Protein AF-A0A650GCI4-F1 (afdb_monomer)

Secondary structure (DSSP, 8-state):
-HHHHHHHHHHHHHHHHHT-----PPPPPPTTTSPPHHHHHHTT--THHHHHHHHSPPEEEEEE---B-SSTTEEEE---BTTBS-EEEE-SSHHHHHHHTTS-EEEEE--B-TT-----SS--TT-----EEEE--EEE--GGG-S----------

Nearest PDB structures (foldseek):
  3owe-assembly4_H  TM=9.860E-01  e=1.308E-18  Staphylococcus aureus
  3mc0-assembly2_D  TM=1.002E+00  e=1.817E-17  Staphylococcus aureus
  1xxg-assembly1_A  TM=9.880E-01  e=1.279E-17  Staphylococcus aureus
  3owe-assembly8_P  TM=9.882E-01  e=3.260E-17  Staphylococcus aureus
  1l0y-assembly1_B  TM=9.193E-01  e=8.283E-09  Streptococcus pyogenes

Foldseek 3Di:
DVVVVVVVVVVVVVVVVVPPPPPPDDDDDDPVRDDDPVVCVVVVHDCVVVVCQVPPAWFKDAFWAFPDADDLQKTKTQGDDPPARIEIAGEPDNVVVVVRHRAGWIFTHTKDWPPAFDFDPDDDPVGPGTGIYYYDRIDHHDPVPVDDDDDDDDDDD

pLDDT: mean 90.7, std 12.03, range [58.91, 98.88]

InterPro domains:
  IPR006173 Staphylococcal/Streptococcal toxin, OB-fold [PF01123] (49-139)
  IPR008992 Enterotoxin [SSF50203] (25-143)
  IPR013307 Superantigen, staphylococcal/streptococcal toxin, bacterial [PR01898] (90-116)
  IPR013307 Superantigen, staphylococcal/streptococcal toxin, bacterial [PR01898] (131-144)

Solvent-accessible surface area (backbone atoms only — not comparable to full-atom values): 9702 Å² total; per-residue (Å²): 111,72,68,62,54,54,53,54,52,51,54,52,50,53,53,55,61,72,66,58,76,75,79,87,67,81,77,82,80,53,80,88,76,50,89,51,71,67,58,44,47,75,70,72,46,65,66,64,66,60,49,50,50,76,71,45,84,63,44,66,43,78,61,42,50,53,77,51,61,88,52,76,24,28,42,25,31,77,38,74,51,92,93,35,61,44,35,38,29,41,39,100,39,45,68,64,26,57,74,51,56,82,35,54,23,27,36,49,38,58,60,45,46,97,84,25,80,44,73,58,97,59,95,54,96,79,68,66,31,70,45,41,23,36,62,60,38,72,44,77,51,59,85,85,74,78,66,94,79,91,80,88,83,87,84,88,130

Mean predicted aligned error: 8.86 Å

Organism: Staphylococcus aureus (NCBI:txid1280)

Sequence (157 aa):
MKKLSTVIIILILEIVFHNMNYVNAQPDPKLDELNKVSDYKNNKGTMGNVMNLYTSPPVEGRGVINSRQFLSHDLIFPIEYKSYNEVKTELENTELANNYKDKKVDIFGVPYFYTCIIPKSEPDINQNFGGCCMYGGLTFNSSENERDKLITVQVTI

Structure (mmCIF, N/CA/C/O backbone):
data_AF-A0A650GCI4-F1
#
_entry.id   AF-A0A650GCI4-F1
#
loop_
_atom_site.group_PDB
_atom_site.id
_atom_site.type_symbol
_atom_site.label_atom_id
_atom_site.label_alt_id
_atom_site.label_comp_id
_atom_site.label_asym_id
_atom_site.label_entity_id
_atom_site.label_seq_id
_atom_site.pdbx_PDB_ins_code
_atom_site.Cartn_x
_atom_site.Cartn_y
_atom_site.Cartn_z
_atom_site.occupancy
_atom_site.B_iso_or_equiv
_atom_site.auth_seq_id
_atom_site.auth_comp_id
_atom_site.auth_asym_id
_atom_site.auth_atom_id
_atom_site.pdbx_PDB_model_num
ATOM 1 N N . MET A 1 1 ? -18.181 59.473 -16.908 1.00 59.44 1 MET A N 1
ATOM 2 C CA . MET A 1 1 ? -17.802 58.469 -17.932 1.00 59.44 1 MET A CA 1
ATOM 3 C C . MET A 1 1 ? -16.525 57.697 -17.587 1.00 59.44 1 MET A C 1
ATOM 5 O O . MET A 1 1 ? -16.602 56.480 -17.545 1.00 59.44 1 MET A O 1
ATOM 9 N N . LYS A 1 2 ? -15.392 58.341 -17.247 1.00 59.88 2 LYS A N 1
ATOM 10 C CA . LYS A 1 2 ? -14.129 57.632 -16.920 1.00 59.88 2 LYS A CA 1
ATOM 11 C C . LYS A 1 2 ? -14.242 56.606 -15.773 1.00 59.88 2 LYS A C 1
ATOM 13 O O . LYS A 1 2 ? -13.825 55.474 -15.946 1.00 59.88 2 LYS A O 1
ATOM 18 N N . LYS A 1 3 ? -14.886 56.963 -14.651 1.00 63.69 3 LYS A N 1
ATOM 19 C CA . LYS A 1 3 ? -15.050 56.068 -13.482 1.00 63.69 3 LYS A CA 1
ATOM 20 C C . LYS A 1 3 ? -15.897 54.816 -13.765 1.00 63.69 3 LYS A C 1
ATOM 22 O O . LYS A 1 3 ? -15.562 53.745 -13.282 1.00 63.69 3 LYS A O 1
ATOM 27 N N . LEU A 1 4 ? -16.958 54.943 -14.569 1.00 72.88 4 LEU A N 1
ATOM 28 C CA . LEU A 1 4 ? -17.822 53.813 -14.941 1.00 72.88 4 LEU A CA 1
ATOM 29 C C . LEU A 1 4 ? -17.083 52.831 -15.862 1.00 72.88 4 LEU A C 1
ATOM 31 O O . LEU A 1 4 ? -17.182 51.623 -15.685 1.00 72.88 4 LEU A O 1
ATOM 35 N N . SER A 1 5 ? -16.274 53.358 -16.787 1.00 74.50 5 SER A N 1
ATOM 36 C CA . SER A 1 5 ? -15.423 52.543 -17.659 1.00 74.50 5 SER A CA 1
ATOM 37 C C . SER A 1 5 ? -14.388 51.739 -16.870 1.00 74.50 5 SER A C 1
ATOM 39 O O . SER A 1 5 ? -14.143 50.587 -17.205 1.00 74.50 5 SER A O 1
ATOM 41 N N . THR A 1 6 ? -13.798 52.311 -15.815 1.00 77.94 6 THR A N 1
ATOM 42 C CA . THR A 1 6 ? -12.815 51.605 -14.977 1.00 77.94 6 THR A CA 1
ATOM 43 C C . THR A 1 6 ? -13.444 50.450 -14.197 1.00 77.94 6 THR A C 1
ATOM 45 O O . THR A 1 6 ? -12.858 49.376 -14.136 1.00 77.94 6 THR A O 1
ATOM 48 N N . VAL A 1 7 ? -14.651 50.636 -13.651 1.00 82.44 7 VAL A N 1
ATOM 49 C CA . VAL A 1 7 ? -15.363 49.586 -12.897 1.00 82.44 7 VAL A CA 1
ATOM 50 C C . VAL A 1 7 ? -15.734 48.407 -13.797 1.00 82.44 7 VAL A C 1
ATOM 52 O O . VAL A 1 7 ? -15.537 47.261 -13.409 1.00 82.44 7 VAL A O 1
ATOM 55 N N . ILE A 1 8 ? -16.205 48.679 -15.018 1.00 84.25 8 ILE A N 1
ATOM 56 C CA . ILE A 1 8 ? -16.541 47.629 -15.991 1.00 84.25 8 ILE A CA 1
ATOM 57 C C . ILE A 1 8 ? -15.295 46.816 -16.372 1.00 84.25 8 ILE A C 1
ATOM 59 O O . ILE A 1 8 ? -15.366 45.594 -16.446 1.00 84.25 8 ILE A O 1
ATOM 63 N N . ILE A 1 9 ? -14.145 47.470 -16.559 1.00 84.31 9 ILE A N 1
ATOM 64 C CA . ILE A 1 9 ? -12.883 46.788 -16.888 1.00 84.31 9 ILE A CA 1
ATOM 65 C C . ILE A 1 9 ? -12.435 45.857 -15.752 1.00 84.31 9 ILE A C 1
ATOM 67 O O . ILE A 1 9 ? -12.043 44.727 -16.026 1.00 84.31 9 ILE A O 1
ATOM 71 N N . ILE A 1 10 ? -12.530 46.297 -14.492 1.00 84.25 10 ILE A N 1
ATOM 72 C CA . ILE A 1 10 ? -12.170 45.471 -13.325 1.00 84.25 10 ILE A CA 1
ATOM 73 C C . ILE A 1 10 ? -13.078 44.240 -13.233 1.00 84.25 10 ILE A C 1
ATOM 75 O O . ILE A 1 10 ? -12.578 43.130 -13.080 1.00 84.25 10 ILE A O 1
ATOM 79 N N . LEU A 1 11 ? -14.390 44.417 -13.418 1.00 81.88 11 LEU A N 1
ATOM 80 C CA . LEU A 1 11 ? -15.351 43.310 -13.392 1.00 81.88 11 LEU A CA 1
ATOM 81 C C . LEU A 1 11 ? -15.083 42.282 -14.501 1.00 81.88 11 LEU A C 1
ATOM 83 O O . LEU A 1 11 ? -15.167 41.081 -14.264 1.00 81.88 11 LEU A O 1
ATOM 87 N N . ILE A 1 12 ? -14.726 42.740 -15.705 1.00 82.19 12 ILE A N 1
ATOM 88 C CA . ILE A 1 12 ? -14.357 41.849 -16.814 1.00 82.19 12 ILE A CA 1
ATOM 89 C C . ILE A 1 12 ? -13.079 41.071 -16.475 1.00 82.19 12 ILE A C 1
ATOM 91 O O . ILE A 1 12 ? -13.031 39.866 -16.703 1.00 82.19 12 ILE A O 1
ATOM 95 N N . LEU A 1 13 ? -12.064 41.726 -15.903 1.00 78.94 13 LEU A N 1
ATOM 96 C CA . LEU A 1 13 ? -10.823 41.069 -15.481 1.00 78.94 13 LEU A CA 1
ATOM 97 C C . LEU A 1 13 ? -11.076 40.003 -14.408 1.00 78.94 13 LEU A C 1
ATOM 99 O O . LEU A 1 13 ? -10.588 38.886 -14.550 1.00 78.94 13 LEU A O 1
ATOM 103 N N . GLU A 1 14 ? -11.876 40.300 -13.382 1.00 78.38 14 GLU A N 1
ATOM 104 C CA . GLU A 1 14 ? -12.218 39.328 -12.334 1.00 78.38 14 GLU A CA 1
ATOM 105 C C . GLU A 1 14 ? -12.966 38.110 -12.890 1.00 78.38 14 GLU A C 1
ATOM 107 O O . GLU A 1 14 ? -12.641 36.980 -12.521 1.00 78.38 14 GLU A O 1
ATOM 112 N N . ILE A 1 15 ? -13.904 38.314 -13.823 1.00 77.56 15 ILE A N 1
ATOM 113 C CA . ILE A 1 15 ? -14.618 37.223 -14.504 1.00 77.56 15 ILE A CA 1
ATOM 114 C C . ILE A 1 15 ? -13.649 36.379 -15.342 1.00 77.56 15 ILE A C 1
ATOM 116 O O . ILE A 1 15 ? -13.730 35.152 -15.314 1.00 77.56 15 ILE A O 1
ATOM 120 N N . VAL A 1 16 ? -12.710 36.999 -16.062 1.00 72.81 16 VAL A N 1
ATOM 121 C CA . VAL A 1 16 ? -11.713 36.272 -16.867 1.00 72.81 16 VAL A CA 1
ATOM 122 C C . VAL A 1 16 ? -10.784 35.443 -15.974 1.00 72.81 16 VAL A C 1
ATOM 124 O O . VAL A 1 16 ? -10.535 34.281 -16.284 1.00 72.81 16 VAL A O 1
ATOM 127 N N . PHE A 1 17 ? -10.333 35.984 -14.837 1.00 67.31 17 PHE A N 1
ATOM 128 C CA . PHE A 1 17 ? -9.474 35.247 -13.905 1.00 67.31 17 PHE A CA 1
ATOM 129 C C . PHE A 1 17 ? -10.204 34.116 -13.165 1.00 67.31 17 PHE A C 1
ATOM 131 O O . PHE A 1 17 ? -9.600 33.072 -12.943 1.00 67.31 17 PHE A O 1
ATOM 138 N N . HIS A 1 18 ? -11.494 34.263 -12.839 1.00 64.00 18 HIS A N 1
ATOM 139 C CA . HIS A 1 18 ? -12.279 33.188 -12.209 1.00 64.00 18 HIS A CA 1
ATOM 140 C C . HIS A 1 18 ? -12.631 32.042 -13.171 1.00 64.00 18 HIS A C 1
ATOM 142 O O . HIS A 1 18 ? -12.873 30.927 -12.720 1.00 64.00 18 HIS A O 1
ATOM 148 N N . ASN A 1 19 ? -12.651 32.291 -14.486 1.00 58.91 19 ASN A N 1
ATOM 149 C CA . ASN A 1 19 ? -12.916 31.266 -15.505 1.00 58.91 19 ASN A CA 1
ATOM 150 C C . ASN A 1 19 ? -11.643 30.603 -16.055 1.00 58.91 19 ASN A C 1
ATOM 152 O O . ASN A 1 19 ? -11.722 29.746 -16.939 1.00 58.91 19 ASN A O 1
ATOM 156 N N . MET A 1 20 ? -10.468 30.965 -15.534 1.00 61.19 20 MET A N 1
ATOM 157 C CA . MET A 1 20 ? -9.239 30.219 -15.776 1.00 61.19 20 MET A CA 1
ATOM 158 C C . MET A 1 20 ? -9.330 28.894 -15.015 1.00 61.19 20 MET A C 1
ATOM 160 O O . MET A 1 20 ? -8.853 28.767 -13.889 1.00 61.19 20 MET A O 1
ATOM 164 N N . ASN A 1 21 ?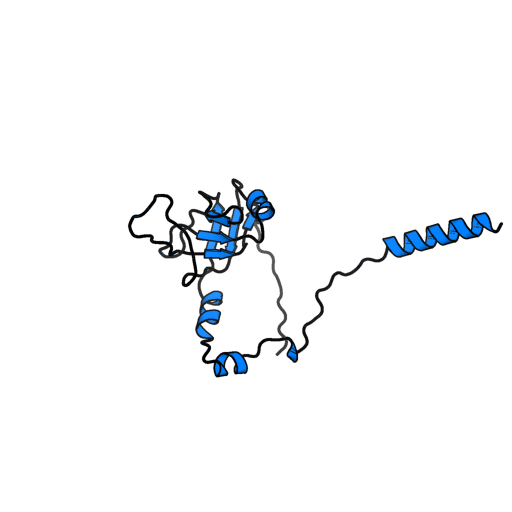 -9.954 27.894 -15.637 1.00 60.22 21 ASN A N 1
ATOM 165 C CA . ASN A 1 21 ? -9.781 26.506 -15.236 1.00 60.22 21 ASN A CA 1
ATOM 166 C C . ASN A 1 21 ? -8.298 26.170 -15.418 1.00 60.22 21 ASN A C 1
ATOM 168 O O . ASN A 1 21 ? -7.862 25.808 -16.511 1.00 60.22 21 ASN A O 1
ATOM 172 N N . TYR A 1 22 ? -7.506 26.338 -14.362 1.00 60.22 22 TYR A N 1
ATOM 173 C CA . TYR A 1 22 ? -6.167 25.782 -14.313 1.00 60.22 22 TYR A CA 1
ATOM 174 C C . TYR A 1 22 ? -6.320 24.266 -14.380 1.00 60.22 22 TYR A C 1
ATOM 176 O O . TYR A 1 22 ? -6.672 23.615 -13.397 1.00 60.22 22 TYR A O 1
ATOM 184 N N . VAL A 1 23 ? -6.082 23.701 -15.563 1.00 60.38 23 VAL A N 1
ATOM 185 C CA . VAL A 1 23 ? -5.835 22.270 -15.690 1.00 60.38 23 VAL A CA 1
ATOM 186 C C . VAL A 1 23 ? -4.509 22.031 -14.986 1.00 60.38 23 VAL A C 1
ATOM 188 O O . VAL A 1 23 ? -3.441 22.321 -15.522 1.00 60.38 23 VAL A O 1
ATOM 191 N N . ASN A 1 24 ? -4.591 21.578 -13.740 1.00 70.88 24 ASN A N 1
ATOM 192 C CA . ASN A 1 24 ? -3.432 21.193 -12.955 1.00 70.88 24 ASN A CA 1
ATOM 193 C C . ASN A 1 24 ? -2.993 19.806 -13.443 1.00 70.88 24 ASN A C 1
ATOM 195 O O . ASN A 1 24 ? -3.334 18.783 -12.855 1.00 70.88 24 ASN A O 1
ATOM 199 N N . ALA A 1 25 ? -2.358 19.776 -14.615 1.00 82.75 25 ALA A N 1
ATOM 200 C CA . ALA A 1 25 ? -1.765 18.571 -15.165 1.00 82.75 25 ALA A CA 1
ATOM 201 C C . ALA A 1 25 ? -0.341 18.435 -14.634 1.00 82.75 25 ALA A C 1
ATOM 203 O O . ALA A 1 25 ? 0.435 19.394 -14.655 1.00 82.75 25 ALA A O 1
ATOM 204 N N . GLN A 1 26 ? 0.015 17.228 -14.203 1.00 87.88 26 GLN A N 1
ATOM 205 C CA . GLN A 1 26 ? 1.417 16.882 -14.052 1.00 87.88 26 GLN A CA 1
ATOM 206 C C . GLN A 1 26 ? 2.034 16.835 -15.462 1.00 87.88 26 GLN A C 1
ATOM 208 O O . GLN A 1 26 ? 1.484 16.135 -16.312 1.00 87.88 26 GLN A O 1
ATOM 213 N N . PRO A 1 27 ? 3.113 17.589 -15.746 1.00 91.56 27 PRO A N 1
ATOM 214 C CA . PRO A 1 27 ? 3.738 17.584 -17.065 1.00 91.56 27 PRO A CA 1
ATOM 215 C C . PRO A 1 27 ? 4.176 16.176 -17.480 1.00 91.56 27 PRO A C 1
ATOM 217 O O . PRO A 1 27 ? 4.717 15.437 -16.653 1.00 91.56 27 PRO A O 1
ATOM 220 N N . ASP A 1 28 ? 3.975 15.831 -18.755 1.00 93.81 28 ASP A N 1
ATOM 221 C CA . ASP A 1 28 ? 4.458 14.563 -19.304 1.00 93.81 28 ASP A CA 1
ATOM 222 C C . ASP A 1 28 ? 5.988 14.482 -19.170 1.00 93.81 28 ASP A C 1
ATOM 224 O O . ASP A 1 28 ? 6.684 15.453 -19.497 1.00 93.81 28 ASP A O 1
ATOM 228 N N . PRO A 1 29 ? 6.529 13.342 -18.704 1.00 96.00 29 PRO A N 1
ATOM 229 C CA . PRO A 1 29 ? 7.956 13.208 -18.472 1.00 96.00 29 PRO A CA 1
ATOM 230 C C . PRO A 1 29 ? 8.722 13.154 -19.793 1.00 96.00 29 PRO A C 1
ATOM 232 O O . PRO A 1 29 ? 8.314 12.498 -20.757 1.00 96.00 29 PRO A O 1
ATOM 235 N N . LYS A 1 30 ? 9.894 13.784 -19.821 1.00 96.56 30 LYS A N 1
ATOM 236 C CA . LYS A 1 30 ? 10.859 13.599 -20.910 1.00 96.56 30 LYS A CA 1
ATOM 237 C C . LYS A 1 30 ? 11.635 12.297 -20.726 1.00 96.56 30 LYS A C 1
ATOM 239 O O . LYS A 1 30 ? 11.752 11.762 -19.627 1.00 96.56 30 LYS A O 1
ATOM 244 N N . LEU A 1 31 ? 12.214 11.778 -21.811 1.00 95.38 31 LEU A N 1
ATOM 245 C CA . LEU A 1 31 ? 12.925 10.493 -21.783 1.00 95.38 31 LEU A CA 1
ATOM 246 C C . LEU A 1 31 ? 14.133 10.483 -20.828 1.00 95.38 31 LEU A C 1
ATOM 248 O O . LEU A 1 31 ? 14.478 9.442 -20.276 1.00 95.38 31 LEU A O 1
ATOM 252 N N . ASP A 1 32 ? 14.794 11.622 -20.650 1.00 96.88 32 ASP A N 1
ATOM 253 C CA . ASP A 1 32 ? 15.922 11.803 -19.734 1.00 96.88 32 ASP A CA 1
ATOM 254 C C . ASP A 1 32 ? 15.506 11.936 -18.261 1.00 96.88 32 ASP A C 1
ATOM 256 O O . ASP A 1 32 ? 16.343 11.750 -17.380 1.00 96.88 32 ASP A O 1
ATOM 260 N N . GLU A 1 33 ? 14.224 12.182 -17.990 1.00 97.25 33 GLU A N 1
ATOM 261 C CA . GLU A 1 33 ? 13.642 12.254 -16.644 1.00 97.25 33 GLU A CA 1
ATOM 262 C C . GLU A 1 33 ? 13.194 10.869 -16.132 1.00 97.25 33 GLU A C 1
ATOM 264 O O . GLU A 1 33 ? 12.924 10.694 -14.943 1.00 97.25 33 GLU A O 1
ATOM 269 N N . LEU A 1 34 ? 13.136 9.863 -17.015 1.00 97.75 34 LEU A N 1
ATOM 270 C CA . LEU A 1 34 ? 12.687 8.506 -16.699 1.00 97.75 34 LEU A CA 1
ATOM 271 C C . LEU A 1 34 ? 13.840 7.583 -16.292 1.00 97.75 34 LEU A C 1
AT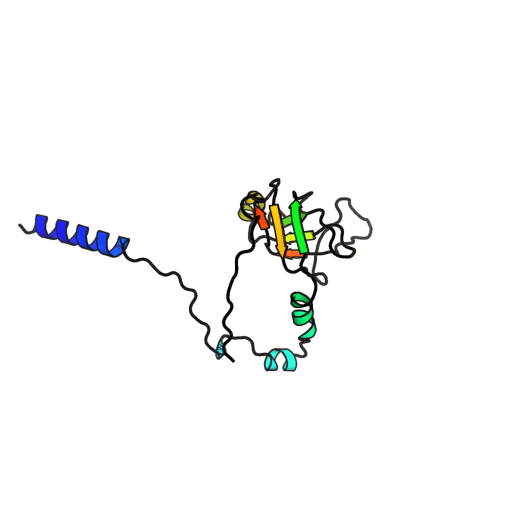OM 273 O O . LEU A 1 34 ? 14.937 7.604 -16.855 1.00 97.75 34 LEU A O 1
ATOM 277 N N . ASN A 1 35 ? 13.568 6.683 -15.343 1.00 97.94 35 ASN A N 1
ATOM 278 C CA . ASN A 1 35 ? 14.526 5.644 -14.978 1.00 97.94 35 ASN A CA 1
ATOM 279 C C . ASN A 1 35 ? 14.744 4.662 -16.139 1.00 97.94 35 ASN A C 1
ATOM 281 O O . ASN A 1 35 ? 13.793 4.165 -16.743 1.00 97.94 35 ASN A O 1
ATOM 285 N N . LYS A 1 36 ? 16.007 4.313 -16.405 1.00 98.25 36 LYS A N 1
ATOM 286 C CA . LYS A 1 36 ? 16.373 3.346 -17.446 1.00 98.25 36 LYS A CA 1
ATOM 287 C C . LYS A 1 36 ? 16.649 1.974 -16.842 1.00 98.25 36 LYS A C 1
ATOM 289 O O . LYS A 1 36 ? 17.429 1.835 -15.899 1.00 98.25 36 LYS A O 1
ATOM 294 N N . VAL A 1 37 ? 16.077 0.932 -17.447 1.00 98.06 37 VAL A N 1
ATOM 295 C CA . VAL A 1 37 ? 16.314 -0.469 -17.047 1.00 98.06 37 VAL A CA 1
ATOM 296 C C . VAL A 1 37 ? 17.803 -0.832 -17.122 1.00 98.06 37 VAL A C 1
ATOM 298 O O . VAL A 1 37 ? 18.309 -1.544 -16.252 1.00 98.06 37 VAL A O 1
ATOM 301 N N . SER A 1 38 ? 18.517 -0.316 -18.131 1.00 98.06 38 SER A N 1
ATOM 302 C CA . SER A 1 38 ? 19.967 -0.494 -18.285 1.00 98.06 38 SER A CA 1
ATOM 303 C C . SER A 1 38 ? 20.738 0.002 -17.069 1.00 98.06 38 SER A C 1
ATOM 305 O O . SER A 1 38 ? 21.618 -0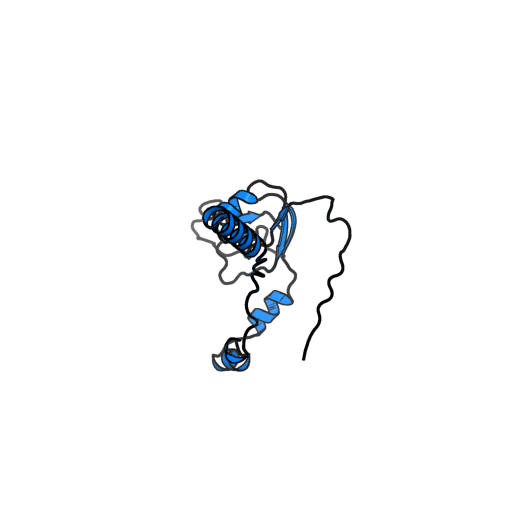.698 -16.578 1.00 98.06 38 SER A O 1
ATOM 307 N N . ASP A 1 39 ? 20.382 1.179 -16.562 1.00 98.50 39 ASP A N 1
ATOM 308 C CA . ASP A 1 39 ? 21.121 1.852 -15.497 1.00 98.50 39 ASP A CA 1
ATOM 309 C C . ASP A 1 39 ? 20.938 1.094 -14.181 1.00 98.50 39 ASP A C 1
ATOM 311 O O . ASP A 1 39 ? 21.909 0.828 -13.472 1.00 98.50 39 ASP A O 1
ATOM 315 N N . TYR A 1 40 ? 19.714 0.624 -13.912 1.00 98.56 40 TYR A N 1
ATOM 316 C CA . TYR A 1 40 ? 19.425 -0.225 -12.756 1.00 98.56 40 TYR A CA 1
ATOM 317 C C . TYR A 1 40 ? 20.212 -1.543 -12.795 1.00 98.56 40 TYR A C 1
ATOM 319 O O . TYR A 1 40 ? 20.830 -1.930 -11.802 1.00 98.56 40 TYR A O 1
ATOM 327 N N . LYS A 1 41 ? 20.248 -2.216 -13.953 1.00 98.12 41 LYS A N 1
ATOM 328 C CA . LYS A 1 41 ? 21.004 -3.465 -14.137 1.00 98.12 41 LYS A CA 1
ATOM 329 C C . LYS A 1 41 ? 22.515 -3.248 -14.009 1.00 98.12 41 LYS A C 1
ATOM 331 O O . LYS A 1 41 ? 23.190 -4.036 -13.350 1.00 98.12 41 LYS A O 1
ATOM 336 N N . ASN A 1 42 ? 23.043 -2.180 -14.606 1.00 98.38 42 ASN A N 1
ATOM 337 C CA . ASN A 1 42 ? 24.464 -1.828 -14.537 1.00 98.38 42 ASN A CA 1
ATOM 338 C C . ASN A 1 42 ? 24.896 -1.495 -13.103 1.00 98.38 42 ASN A C 1
ATOM 340 O O . ASN A 1 42 ? 26.016 -1.813 -12.710 1.00 98.38 42 ASN A O 1
ATOM 344 N N . ASN A 1 43 ? 23.983 -0.958 -12.291 1.00 98.56 43 ASN A N 1
ATOM 345 C CA . ASN A 1 43 ? 24.186 -0.755 -10.859 1.00 98.56 43 ASN A CA 1
ATOM 346 C C . ASN A 1 43 ? 23.927 -2.020 -10.008 1.00 98.56 43 ASN A C 1
ATOM 348 O O . ASN A 1 43 ? 23.640 -1.926 -8.817 1.00 98.56 43 ASN A O 1
ATOM 352 N N . LYS A 1 44 ? 24.012 -3.220 -10.605 1.00 98.38 44 LYS A N 1
ATOM 353 C CA . LYS A 1 44 ? 23.801 -4.527 -9.947 1.00 98.38 44 LYS A CA 1
ATOM 354 C C . LYS A 1 44 ? 22.392 -4.718 -9.358 1.00 98.38 44 LYS A C 1
ATOM 356 O O . LYS A 1 44 ? 22.191 -5.569 -8.492 1.00 98.38 44 LYS A O 1
ATOM 361 N N . GLY A 1 45 ? 21.410 -3.950 -9.829 1.00 98.00 45 GLY A N 1
ATOM 362 C CA . GLY A 1 45 ? 20.010 -4.088 -9.445 1.00 98.00 45 GLY A CA 1
ATOM 363 C C . GLY A 1 45 ? 19.378 -5.367 -9.999 1.00 98.00 45 GLY A C 1
ATOM 364 O O . GLY A 1 45 ? 19.700 -5.822 -11.097 1.00 98.00 45 GLY A O 1
ATOM 365 N N . THR A 1 46 ? 18.439 -5.942 -9.244 1.00 98.31 46 THR A N 1
ATOM 366 C CA . THR A 1 46 ? 17.697 -7.152 -9.635 1.00 98.31 46 THR A CA 1
ATOM 367 C C . THR A 1 46 ? 16.238 -6.804 -9.910 1.00 98.31 46 THR A C 1
ATOM 369 O O . THR A 1 46 ? 15.456 -6.607 -8.983 1.00 98.31 46 THR A O 1
ATOM 372 N N . MET A 1 47 ? 15.851 -6.749 -11.190 1.00 98.31 47 MET A N 1
ATOM 373 C CA . MET A 1 47 ? 14.481 -6.386 -11.602 1.00 98.31 47 MET A CA 1
ATOM 374 C C . MET A 1 47 ? 13.415 -7.378 -11.104 1.00 98.31 47 MET A C 1
ATOM 376 O O . MET A 1 47 ? 12.249 -7.017 -10.962 1.00 98.31 47 MET A O 1
ATOM 380 N N . GLY A 1 48 ? 13.821 -8.605 -10.755 1.00 98.50 48 GLY A N 1
ATOM 381 C CA . GLY A 1 48 ? 12.948 -9.596 -10.122 1.00 98.50 48 GLY A CA 1
ATOM 382 C C . GLY A 1 48 ? 12.261 -9.085 -8.849 1.00 98.50 48 GLY A C 1
ATOM 383 O O . GLY A 1 48 ? 11.129 -9.473 -8.582 1.00 98.50 48 GLY A O 1
ATOM 384 N N . ASN A 1 49 ? 12.883 -8.152 -8.115 1.00 98.12 49 ASN A N 1
ATOM 385 C CA . ASN A 1 49 ? 12.268 -7.529 -6.940 1.00 98.12 49 ASN A CA 1
ATOM 386 C C . ASN A 1 49 ? 10.994 -6.754 -7.306 1.00 98.12 49 ASN A C 1
ATOM 388 O O . ASN A 1 49 ? 9.981 -6.908 -6.636 1.00 98.12 49 ASN A O 1
ATOM 392 N N . VAL A 1 50 ? 11.031 -5.965 -8.386 1.00 98.44 50 VAL A N 1
ATOM 393 C CA . VAL A 1 50 ? 9.875 -5.188 -8.863 1.00 98.44 50 VAL A CA 1
ATOM 394 C C . VAL A 1 50 ? 8.852 -6.103 -9.529 1.00 98.44 50 VAL A C 1
ATOM 396 O O . VAL A 1 50 ? 7.661 -5.960 -9.282 1.00 98.44 50 VAL A O 1
ATOM 399 N N . MET A 1 51 ? 9.303 -7.084 -10.319 1.00 98.56 51 MET A N 1
ATOM 400 C CA . MET A 1 51 ? 8.412 -8.067 -10.946 1.00 98.56 51 MET A CA 1
ATOM 401 C C . MET A 1 51 ? 7.525 -8.758 -9.903 1.00 98.56 51 MET A C 1
ATOM 403 O O . MET A 1 51 ? 6.312 -8.802 -10.075 1.00 98.56 51 MET A O 1
ATOM 407 N N . ASN A 1 52 ? 8.113 -9.220 -8.795 1.00 98.31 52 ASN A N 1
ATOM 408 C CA . ASN A 1 52 ? 7.385 -9.922 -7.739 1.00 98.31 52 ASN A CA 1
ATOM 409 C C . ASN A 1 52 ? 6.294 -9.075 -7.069 1.00 98.31 52 ASN A C 1
ATOM 411 O O . ASN A 1 52 ? 5.321 -9.654 -6.590 1.00 98.31 52 ASN A O 1
ATOM 415 N N . LEU A 1 53 ? 6.429 -7.744 -7.040 1.00 98.38 53 LEU A N 1
ATOM 416 C CA . LEU A 1 53 ? 5.410 -6.847 -6.481 1.00 98.38 53 LEU A CA 1
ATOM 417 C C . LEU A 1 53 ? 4.124 -6.839 -7.318 1.00 98.38 53 LEU A C 1
ATOM 419 O O . LEU A 1 53 ? 3.040 -6.744 -6.757 1.00 98.38 53 LEU A O 1
ATOM 423 N N . TYR A 1 54 ? 4.240 -6.969 -8.642 1.00 98.25 54 TYR A N 1
ATOM 424 C CA . TYR A 1 54 ? 3.102 -6.876 -9.565 1.00 98.25 54 TYR A CA 1
ATOM 425 C C . TYR A 1 54 ? 2.607 -8.231 -10.084 1.00 98.25 54 TYR A C 1
ATOM 427 O O . TYR A 1 54 ? 1.528 -8.301 -10.664 1.00 98.25 54 TYR A O 1
ATOM 435 N N . THR A 1 55 ? 3.373 -9.309 -9.893 1.00 98.19 55 THR A N 1
ATOM 436 C CA . THR A 1 55 ? 2.943 -10.675 -10.237 1.00 98.19 55 THR A CA 1
ATOM 437 C C . THR A 1 55 ? 2.426 -11.467 -9.038 1.00 98.19 55 THR A C 1
ATOM 439 O O . THR A 1 55 ? 1.693 -12.438 -9.225 1.00 98.19 55 THR A O 1
ATOM 442 N N . SER A 1 56 ? 2.793 -11.086 -7.810 1.00 97.88 56 SER A N 1
ATOM 443 C CA . SER A 1 56 ? 2.206 -11.673 -6.602 1.00 97.88 56 SER A CA 1
ATOM 444 C C . SER A 1 56 ? 0.763 -11.191 -6.403 1.00 97.88 56 SER A C 1
ATOM 446 O O . SER A 1 56 ? 0.435 -10.084 -6.825 1.00 97.88 56 SER A O 1
ATOM 448 N N . PRO A 1 57 ? -0.092 -11.967 -5.708 1.00 98.31 57 PRO A N 1
ATOM 449 C CA . PRO A 1 57 ? -1.436 -11.512 -5.360 1.00 98.31 57 PRO A CA 1
ATOM 450 C C . PRO A 1 57 ? -1.403 -10.211 -4.539 1.00 98.31 57 PRO A C 1
ATOM 452 O O . PRO A 1 57 ? -0.501 -10.068 -3.704 1.00 98.31 57 PRO A O 1
ATOM 455 N N . PRO A 1 58 ? -2.362 -9.292 -4.719 1.00 98.50 58 PRO A N 1
ATOM 456 C CA . PRO A 1 58 ? -2.492 -8.107 -3.875 1.00 98.50 58 PRO A CA 1
ATOM 457 C C . PRO A 1 58 ? -3.018 -8.468 -2.478 1.00 98.50 58 PRO A C 1
ATOM 459 O O . PRO A 1 58 ? -3.553 -9.555 -2.253 1.00 98.50 58 PRO A O 1
ATOM 462 N N . VAL A 1 59 ? -2.875 -7.542 -1.529 1.00 98.50 59 VAL A N 1
ATOM 463 C CA . VAL A 1 59 ? -3.649 -7.582 -0.281 1.00 98.50 59 VAL A CA 1
ATOM 464 C C . VAL A 1 59 ? -5.049 -7.088 -0.590 1.00 98.50 59 VAL A C 1
ATOM 466 O O . VAL A 1 59 ? -5.198 -5.996 -1.138 1.00 98.50 59 VAL A O 1
ATOM 469 N N . GLU A 1 60 ? -6.052 -7.866 -0.196 1.00 98.25 60 GLU A N 1
ATOM 470 C CA . GLU A 1 60 ? -7.460 -7.521 -0.356 1.00 98.25 60 GLU A CA 1
ATOM 471 C C . GLU A 1 60 ? -8.213 -7.737 0.957 1.00 98.25 60 GLU A C 1
ATOM 473 O O . GLU A 1 60 ? -8.041 -8.752 1.629 1.00 98.25 60 GLU A O 1
ATOM 478 N N . GLY A 1 61 ? -9.070 -6.789 1.324 1.00 97.44 61 GLY A N 1
ATOM 479 C CA . GLY A 1 61 ? -9.954 -6.903 2.481 1.00 97.44 61 GLY A CA 1
ATOM 480 C C . GLY A 1 61 ? -11.261 -6.179 2.211 1.00 97.44 61 GLY A C 1
ATOM 481 O O . GLY A 1 61 ? -11.252 -5.087 1.652 1.00 97.44 61 GLY A O 1
ATOM 482 N N . ARG A 1 62 ? -12.395 -6.774 2.584 1.00 96.81 62 ARG A N 1
ATOM 483 C CA . ARG A 1 62 ? -13.716 -6.172 2.367 1.00 96.81 62 ARG A CA 1
ATOM 484 C C . ARG A 1 62 ? -14.361 -5.805 3.688 1.00 96.81 62 ARG A C 1
ATOM 486 O O . ARG A 1 62 ? -14.563 -6.663 4.543 1.00 96.81 62 ARG A O 1
ATOM 493 N N . GLY A 1 63 ? -14.721 -4.536 3.828 1.00 97.25 63 GLY A N 1
ATOM 494 C CA . GLY A 1 63 ? -15.473 -4.036 4.964 1.00 97.25 63 GLY A CA 1
ATOM 495 C C . GLY A 1 63 ? -14.798 -4.263 6.318 1.00 97.25 63 GLY A C 1
ATOM 496 O O . GLY A 1 63 ? -15.486 -4.594 7.286 1.00 97.25 63 GLY A O 1
ATOM 497 N N . VAL A 1 64 ? -13.477 -4.109 6.378 1.00 98.12 64 VAL A N 1
ATOM 498 C CA . VAL A 1 64 ? -12.667 -4.297 7.587 1.00 98.12 64 VAL A CA 1
ATOM 499 C C . VAL A 1 64 ? -12.526 -2.993 8.373 1.00 98.12 64 VAL A C 1
ATOM 501 O O . VAL A 1 64 ? -12.762 -1.909 7.843 1.00 98.12 64 VAL A O 1
ATOM 504 N N . ILE A 1 65 ? -12.133 -3.100 9.642 1.00 98.69 65 ILE A N 1
ATOM 505 C CA . ILE A 1 65 ? -11.823 -1.971 10.530 1.00 98.69 65 ILE A CA 1
ATOM 506 C C . ILE A 1 65 ? -10.413 -2.206 11.087 1.00 98.69 65 ILE A C 1
ATOM 508 O O . ILE A 1 65 ? -10.051 -3.353 11.362 1.00 98.69 65 ILE A O 1
ATOM 512 N N . ASN A 1 66 ? -9.602 -1.153 11.222 1.00 98.56 66 ASN A N 1
ATOM 513 C CA . ASN A 1 66 ? -8.258 -1.279 11.791 1.00 98.56 66 ASN A CA 1
ATOM 514 C C . ASN A 1 66 ? -8.333 -1.774 13.246 1.00 98.56 66 ASN A C 1
ATOM 516 O O . ASN A 1 66 ? -9.195 -1.348 14.010 1.00 98.56 66 ASN A O 1
ATOM 520 N N . SER A 1 67 ? -7.411 -2.649 13.644 1.00 97.88 67 SER A N 1
ATOM 521 C CA . SER A 1 67 ? -7.322 -3.173 15.013 1.00 97.88 67 SER A CA 1
ATOM 522 C C . SER A 1 67 ? -6.465 -2.287 15.917 1.00 97.88 67 SER A C 1
ATOM 524 O O . SER A 1 67 ? -6.716 -2.192 17.117 1.00 97.88 67 SER A O 1
ATOM 526 N N . ARG A 1 68 ? -5.436 -1.646 15.352 1.00 97.38 68 ARG A N 1
ATOM 527 C CA . ARG A 1 68 ? -4.462 -0.818 16.077 1.00 97.38 68 ARG A CA 1
ATOM 528 C C . ARG A 1 68 ? -3.697 0.107 15.126 1.00 97.38 68 ARG A C 1
ATOM 530 O O . ARG A 1 68 ? -3.954 0.132 13.923 1.00 97.38 68 ARG A O 1
ATOM 537 N N . GLN A 1 69 ? -2.752 0.860 15.679 1.00 97.56 69 GLN A N 1
ATOM 538 C CA . GLN A 1 69 ? -1.788 1.688 14.950 1.00 97.56 69 GLN A CA 1
ATOM 539 C C . GLN A 1 69 ? -0.381 1.420 15.486 1.00 97.56 69 GLN A C 1
ATOM 541 O O . GLN A 1 69 ? -0.232 0.965 16.623 1.00 97.56 69 GLN A O 1
ATOM 546 N N . PHE A 1 70 ? 0.635 1.719 14.683 1.00 96.06 70 PHE A N 1
ATOM 547 C CA . PHE A 1 70 ? 2.008 1.845 15.152 1.00 96.06 70 PHE A CA 1
ATOM 548 C C . PHE A 1 70 ? 2.378 3.323 15.315 1.00 96.06 70 PHE A C 1
ATOM 550 O O . PHE A 1 70 ? 2.612 3.769 16.438 1.00 96.06 70 PHE A O 1
ATOM 557 N N . LEU A 1 71 ? 2.384 4.089 14.224 1.00 97.62 71 LEU A N 1
ATOM 558 C CA . LEU A 1 71 ? 2.546 5.542 14.237 1.00 97.62 71 LEU A CA 1
ATOM 559 C C . LEU A 1 71 ? 1.211 6.231 13.931 1.00 97.62 71 LEU A C 1
ATOM 561 O O . LEU A 1 71 ? 0.258 5.621 13.455 1.00 97.62 71 LEU A O 1
ATOM 565 N N . SER A 1 72 ? 1.123 7.538 14.187 1.00 98.38 72 SER A N 1
ATOM 566 C CA . SER A 1 72 ? -0.133 8.288 14.013 1.00 98.38 72 SER A CA 1
ATOM 567 C C . SER A 1 72 ? -0.624 8.373 12.562 1.00 98.38 72 SER A C 1
ATOM 569 O O . SER A 1 72 ? -1.781 8.716 12.341 1.00 98.38 72 SER A O 1
ATOM 571 N N . HIS A 1 73 ? 0.244 8.090 11.590 1.00 98.62 73 HIS A N 1
ATOM 572 C CA . HIS A 1 73 ? -0.034 8.149 10.154 1.00 98.62 73 HIS A CA 1
ATOM 573 C C . HIS A 1 73 ? -0.167 6.758 9.509 1.00 98.62 73 HIS A C 1
ATOM 575 O O . HIS A 1 73 ? -0.239 6.659 8.288 1.00 98.62 73 HIS A O 1
ATOM 581 N N . ASP A 1 74 ? -0.208 5.681 10.296 1.00 98.75 74 ASP A N 1
ATOM 582 C CA . ASP A 1 74 ? -0.461 4.331 9.790 1.00 98.75 74 ASP A CA 1
ATOM 583 C C . ASP A 1 74 ? -1.667 3.675 10.472 1.00 98.75 74 ASP A C 1
ATOM 585 O O . ASP A 1 74 ? -2.126 4.105 11.532 1.00 98.75 74 ASP A O 1
ATOM 589 N N . LEU A 1 75 ? -2.218 2.653 9.818 1.00 98.81 75 LEU A N 1
ATOM 590 C CA . LEU A 1 75 ? -3.310 1.826 10.325 1.00 98.81 75 LEU A CA 1
ATOM 591 C C . LEU A 1 75 ? -2.945 0.351 10.142 1.00 98.81 75 LEU A C 1
ATOM 593 O O . LEU A 1 75 ? -2.434 -0.048 9.095 1.00 98.81 75 LEU A O 1
ATOM 597 N N . ILE A 1 76 ? -3.225 -0.472 11.151 1.00 98.62 76 ILE A N 1
ATOM 598 C CA . ILE A 1 76 ? -2.980 -1.916 11.113 1.00 98.62 76 ILE A CA 1
ATOM 599 C C . ILE A 1 76 ? -4.321 -2.639 11.063 1.00 98.62 76 ILE A C 1
ATOM 601 O O . ILE A 1 76 ? -5.178 -2.429 11.923 1.00 98.62 76 ILE A O 1
ATOM 605 N N . PHE A 1 77 ? -4.497 -3.486 10.052 1.00 98.62 77 PHE A N 1
ATOM 606 C CA . PHE A 1 77 ? -5.733 -4.219 9.796 1.00 98.62 77 PHE A CA 1
ATOM 607 C C . PHE A 1 77 ? -5.552 -5.724 10.019 1.00 98.62 77 PHE A C 1
ATOM 609 O O . PHE A 1 77 ? -4.536 -6.272 9.584 1.00 98.62 77 PHE A O 1
ATOM 616 N N . PRO A 1 78 ? -6.535 -6.408 10.632 1.00 97.62 78 PRO A N 1
ATOM 617 C CA . PRO A 1 78 ? -6.525 -7.858 10.807 1.00 97.62 78 PRO A CA 1
ATOM 618 C C . PRO A 1 78 ? -6.975 -8.556 9.512 1.00 97.62 78 PRO A C 1
ATOM 620 O O . PRO A 1 78 ? -8.123 -8.978 9.386 1.00 97.62 78 PRO A O 1
ATOM 623 N N . ILE A 1 79 ? -6.085 -8.614 8.520 1.00 95.69 79 ILE A N 1
ATOM 624 C CA . ILE A 1 79 ? -6.321 -9.262 7.222 1.00 95.69 79 ILE A CA 1
ATOM 625 C C . ILE A 1 79 ? -5.341 -10.417 7.048 1.00 95.69 79 ILE A C 1
ATOM 627 O O . ILE A 1 79 ? -4.138 -10.256 7.259 1.00 95.69 79 ILE A O 1
ATOM 631 N N . GLU A 1 80 ? -5.859 -11.555 6.589 1.00 96.12 80 GLU A N 1
ATOM 632 C CA . GLU A 1 80 ? -5.041 -12.683 6.164 1.00 96.12 80 GLU A CA 1
ATOM 633 C C . GLU A 1 80 ? -4.461 -12.442 4.765 1.00 96.12 80 GLU A C 1
ATOM 635 O O . GLU A 1 80 ? -5.184 -12.282 3.782 1.00 96.12 80 GLU A O 1
ATOM 640 N N . TYR A 1 81 ? -3.135 -12.457 4.662 1.00 97.25 81 TYR A N 1
ATOM 641 C CA . TYR A 1 81 ? -2.417 -12.480 3.394 1.00 97.25 81 TYR A CA 1
ATOM 642 C C . TYR A 1 81 ? -1.315 -13.536 3.455 1.00 97.25 81 TYR A C 1
ATOM 644 O O . TYR A 1 81 ? -0.275 -13.351 4.094 1.00 97.25 81 TYR A O 1
ATOM 652 N N . LYS A 1 82 ? -1.535 -14.669 2.778 1.00 96.00 82 LYS A N 1
ATOM 653 C CA . LYS A 1 82 ? -0.686 -15.868 2.886 1.00 96.00 82 LYS A CA 1
ATOM 654 C C . LYS A 1 82 ? -0.572 -16.314 4.354 1.00 96.00 82 LYS A C 1
ATOM 656 O O . LYS A 1 82 ? -1.551 -16.781 4.913 1.00 96.00 82 LYS A O 1
ATOM 661 N N . SER A 1 83 ? 0.606 -16.189 4.965 1.00 94.38 83 SER A N 1
ATOM 662 C CA . SER A 1 83 ? 0.873 -16.548 6.365 1.00 94.38 83 SER A CA 1
ATOM 663 C C . SER A 1 83 ? 0.882 -15.349 7.323 1.00 94.38 83 SER A C 1
ATOM 665 O O . SER A 1 83 ? 1.267 -15.506 8.480 1.00 94.38 83 SER A O 1
ATOM 667 N N . TYR A 1 84 ? 0.557 -14.146 6.843 1.00 95.69 84 TYR A N 1
ATOM 668 C CA . TYR A 1 84 ? 0.463 -12.939 7.662 1.00 95.69 84 TYR A CA 1
ATOM 669 C C . TYR A 1 84 ? -0.991 -12.707 8.066 1.00 95.69 84 TYR A C 1
ATOM 671 O O . TYR A 1 84 ? -1.874 -12.810 7.221 1.00 95.69 84 TYR A O 1
ATOM 679 N N . ASN A 1 85 ? -1.215 -12.360 9.334 1.00 95.75 85 ASN A N 1
ATOM 680 C CA . ASN A 1 85 ? -2.557 -12.163 9.906 1.00 95.75 85 ASN A CA 1
ATOM 681 C C . ASN A 1 85 ? -2.901 -10.682 10.128 1.00 95.75 85 ASN A C 1
ATOM 683 O O . ASN A 1 85 ? -4.009 -10.345 10.538 1.00 95.75 85 ASN A O 1
ATOM 687 N N . GLU A 1 86 ? -1.923 -9.802 9.920 1.00 97.06 86 GLU A N 1
ATOM 688 C CA . GLU A 1 86 ? -2.084 -8.359 10.006 1.00 97.06 86 GLU A CA 1
ATOM 689 C C . GLU A 1 86 ? -1.316 -7.697 8.863 1.00 97.06 86 GLU A C 1
ATOM 691 O O . GLU A 1 86 ? -0.236 -8.155 8.469 1.00 97.06 86 GLU A O 1
ATOM 696 N N . VAL A 1 87 ? -1.857 -6.584 8.371 1.00 98.44 87 VAL A N 1
ATOM 697 C CA . VAL A 1 87 ? -1.207 -5.728 7.378 1.00 98.44 87 VAL 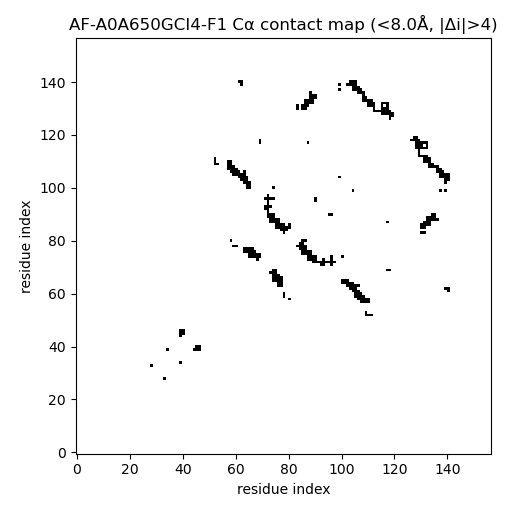A CA 1
ATOM 698 C C . VAL A 1 87 ? -1.168 -4.299 7.903 1.00 98.44 87 VAL A C 1
ATOM 700 O O . VAL A 1 87 ? -2.205 -3.742 8.268 1.00 98.44 87 VAL A O 1
ATOM 703 N N . LYS A 1 88 ? 0.025 -3.695 7.930 1.00 98.62 88 LYS A N 1
ATOM 704 C CA . LYS A 1 88 ? 0.184 -2.254 8.174 1.00 98.62 88 LYS A CA 1
ATOM 705 C C . LYS A 1 88 ? 0.046 -1.508 6.850 1.00 98.62 88 LYS A C 1
ATOM 707 O O . LYS A 1 88 ? 0.824 -1.766 5.935 1.00 98.62 88 LYS A O 1
ATOM 712 N N . THR A 1 89 ? -0.879 -0.561 6.755 1.00 98.81 89 THR A N 1
ATOM 713 C CA . THR A 1 89 ? -0.890 0.414 5.660 1.00 98.81 89 THR A CA 1
ATOM 714 C C . THR A 1 89 ? -0.448 1.778 6.169 1.00 98.81 89 THR A C 1
ATOM 716 O O . THR A 1 89 ? -0.969 2.291 7.160 1.00 98.81 89 THR A O 1
ATOM 719 N N . GLU A 1 90 ? 0.566 2.337 5.523 1.00 98.88 90 GLU A N 1
ATOM 720 C CA . GLU A 1 90 ? 1.100 3.658 5.831 1.00 98.88 90 GLU A CA 1
ATOM 721 C C . GLU A 1 90 ? 0.448 4.710 4.929 1.00 98.88 90 GLU A C 1
ATOM 723 O O . GLU A 1 90 ? 0.279 4.507 3.721 1.00 98.88 90 GLU A O 1
ATOM 728 N N . LEU A 1 91 ? 0.039 5.827 5.527 1.00 98.88 91 LEU A N 1
ATOM 729 C CA . LEU A 1 91 ? -0.571 6.961 4.843 1.00 98.88 91 LEU A CA 1
ATOM 730 C C . LEU A 1 91 ? 0.364 8.166 4.924 1.00 98.88 91 LEU A C 1
ATOM 732 O O . LEU A 1 91 ? 1.212 8.258 5.808 1.00 98.88 91 LEU A O 1
ATOM 736 N N . GLU A 1 92 ? 0.200 9.101 3.990 1.00 98.56 92 GLU A N 1
ATOM 737 C CA . GLU A 1 92 ? 1.094 10.258 3.851 1.00 98.56 92 GLU A CA 1
ATOM 738 C C . GLU A 1 92 ? 1.176 11.104 5.129 1.00 98.56 92 GLU A C 1
ATOM 740 O O . GLU A 1 92 ? 2.219 11.675 5.444 1.00 98.56 92 GLU A O 1
ATOM 745 N N . ASN A 1 93 ? 0.073 11.203 5.872 1.00 98.50 93 ASN A N 1
ATOM 746 C CA . ASN A 1 93 ? -0.007 12.033 7.062 1.00 98.50 93 ASN A CA 1
ATOM 747 C C . ASN A 1 93 ? -1.081 11.539 8.048 1.00 98.50 93 ASN A C 1
ATOM 749 O O . ASN A 1 93 ? -1.939 10.710 7.736 1.00 98.50 93 ASN A O 1
ATOM 753 N N . THR A 1 94 ? -1.024 12.084 9.264 1.00 98.81 94 THR A N 1
ATOM 754 C CA . THR A 1 94 ? -1.947 11.765 10.364 1.00 98.81 94 THR A CA 1
ATOM 755 C C . THR A 1 94 ? -3.402 12.112 10.040 1.00 98.81 94 THR A C 1
ATOM 757 O O . THR A 1 94 ? -4.305 11.401 10.469 1.00 98.81 94 THR A O 1
ATOM 760 N N . GLU A 1 95 ? -3.657 13.190 9.293 1.00 98.69 95 GLU A N 1
ATOM 761 C CA . GLU A 1 95 ? -5.020 13.583 8.911 1.00 98.69 95 GLU A CA 1
ATOM 762 C C . GLU A 1 95 ? -5.663 12.516 8.019 1.00 98.69 95 GLU A C 1
ATOM 764 O O . GLU A 1 95 ? -6.773 12.058 8.292 1.00 98.69 95 GLU A O 1
ATOM 769 N N . LEU A 1 96 ? -4.925 12.032 7.019 1.00 98.75 96 LEU A N 1
ATOM 770 C CA . LEU A 1 96 ? -5.387 10.983 6.123 1.00 98.75 96 LEU A CA 1
ATOM 771 C C . LEU A 1 96 ? -5.612 9.657 6.861 1.00 98.75 96 LEU A C 1
ATOM 773 O O . LEU A 1 96 ? -6.604 8.981 6.599 1.00 98.75 96 LEU A O 1
ATOM 777 N N . ALA A 1 97 ? -4.752 9.300 7.818 1.00 98.81 97 ALA A N 1
ATOM 778 C CA . ALA A 1 97 ? -4.983 8.129 8.664 1.00 98.81 97 ALA A CA 1
ATOM 779 C C . ALA A 1 97 ? -6.242 8.282 9.534 1.00 98.81 97 ALA A C 1
ATOM 781 O O . ALA A 1 97 ? -7.064 7.368 9.600 1.00 98.81 97 ALA A O 1
ATOM 782 N N . ASN A 1 98 ? -6.449 9.455 10.139 1.00 98.75 98 ASN A N 1
ATOM 783 C CA . ASN A 1 98 ? -7.637 9.742 10.945 1.00 98.75 98 ASN A CA 1
ATOM 784 C C . ASN A 1 98 ? -8.941 9.688 10.133 1.00 98.75 98 ASN A C 1
ATOM 786 O O . ASN A 1 98 ? -9.974 9.318 10.688 1.00 98.75 98 ASN A O 1
ATOM 790 N N . ASN A 1 99 ? -8.906 9.994 8.831 1.00 98.56 99 ASN A N 1
ATOM 791 C CA . ASN A 1 99 ? -10.082 9.889 7.960 1.00 98.56 99 ASN A CA 1
ATOM 792 C C . ASN A 1 99 ? -10.617 8.451 7.844 1.00 98.56 99 ASN A C 1
ATOM 794 O O . ASN A 1 99 ? -11.827 8.257 7.717 1.00 98.56 99 ASN A O 1
ATOM 798 N N . TYR A 1 100 ? -9.734 7.450 7.911 1.00 98.81 100 TYR A N 1
ATOM 799 C CA . TYR A 1 100 ? -10.097 6.032 7.791 1.00 98.81 100 TYR A CA 1
ATOM 800 C C . TYR A 1 100 ? -10.109 5.281 9.125 1.00 98.81 100 TYR A C 1
ATOM 802 O O . TYR A 1 100 ? -10.677 4.190 9.204 1.00 98.81 100 TYR A O 1
ATOM 810 N N . LYS A 1 101 ? -9.513 5.853 10.173 1.00 98.69 101 LYS A N 1
ATOM 811 C CA . LYS A 1 101 ? -9.459 5.251 11.502 1.00 98.69 101 LYS A CA 1
ATOM 812 C C . LYS A 1 101 ? -10.860 4.947 12.039 1.00 98.69 101 LYS A C 1
ATOM 814 O O . LYS A 1 101 ? -11.753 5.794 12.029 1.00 98.69 101 LYS A O 1
ATOM 819 N N . ASP A 1 102 ? -11.028 3.722 12.521 1.00 98.50 102 ASP A N 1
ATOM 820 C CA . ASP A 1 102 ? -12.259 3.175 13.091 1.00 98.50 102 ASP A CA 1
ATOM 821 C C . ASP A 1 102 ? -13.450 3.205 12.105 1.00 98.50 102 ASP A C 1
ATOM 823 O O . ASP A 1 102 ? -14.618 3.153 12.504 1.00 98.50 102 ASP A O 1
ATOM 827 N N . LYS A 1 103 ? -13.170 3.296 10.794 1.00 98.50 103 LYS A N 1
ATOM 828 C CA . LYS A 1 103 ? -14.165 3.227 9.716 1.00 98.50 103 LYS A CA 1
ATOM 829 C C . LYS A 1 103 ? -14.119 1.875 9.023 1.00 98.50 103 LYS A C 1
ATOM 831 O O . LYS A 1 103 ? -13.083 1.221 8.947 1.00 98.50 103 LYS A O 1
ATOM 836 N N . LYS A 1 104 ? -15.268 1.484 8.475 1.00 98.25 104 LYS A N 1
ATOM 837 C CA . LYS A 1 104 ? -15.397 0.288 7.647 1.00 98.25 104 LYS A CA 1
ATOM 838 C C . LYS A 1 104 ? -14.873 0.583 6.239 1.00 98.25 104 LYS A C 1
ATOM 840 O O . LYS A 1 104 ? -15.451 1.407 5.527 1.00 98.25 104 LYS A O 1
ATOM 845 N N . VAL A 1 105 ? -13.794 -0.082 5.843 1.00 98.44 105 VAL A N 1
ATOM 846 C CA . VAL A 1 105 ? -13.086 0.171 4.580 1.00 98.44 105 VAL A CA 1
ATOM 847 C C . VAL A 1 105 ? -12.861 -1.109 3.788 1.00 98.44 105 VAL A C 1
ATOM 849 O O . VAL A 1 105 ? -12.784 -2.202 4.348 1.00 98.44 105 VAL A O 1
ATOM 852 N N . ASP A 1 106 ? -12.745 -0.954 2.477 1.00 98.31 106 ASP A N 1
ATOM 853 C CA . ASP A 1 106 ? -12.157 -1.953 1.599 1.00 98.31 106 ASP A CA 1
ATOM 854 C C . ASP A 1 106 ? -10.674 -1.629 1.396 1.00 98.31 106 ASP A C 1
ATOM 856 O O . ASP A 1 106 ? -10.288 -0.458 1.307 1.00 98.31 106 ASP A O 1
ATOM 860 N N . ILE A 1 107 ? -9.859 -2.678 1.322 1.00 98.62 107 ILE A N 1
ATOM 861 C CA . ILE A 1 107 ? -8.411 -2.610 1.140 1.00 98.62 107 ILE A CA 1
ATOM 862 C C . ILE A 1 107 ? -8.050 -3.298 -0.168 1.00 98.62 107 ILE A C 1
ATOM 864 O O . ILE A 1 107 ? -8.486 -4.423 -0.402 1.00 98.62 107 ILE A O 1
ATOM 868 N N . PHE A 1 108 ? -7.247 -2.632 -0.993 1.00 98.69 108 PHE A N 1
ATOM 869 C CA . PHE A 1 108 ? -6.596 -3.217 -2.161 1.00 98.69 108 PHE A CA 1
ATOM 870 C C . PHE A 1 108 ? -5.214 -2.584 -2.340 1.00 98.69 108 PHE A C 1
ATOM 872 O O . PHE A 1 108 ? -5.105 -1.363 -2.465 1.00 98.69 108 PHE A O 1
ATOM 879 N N . GLY A 1 109 ? -4.146 -3.381 -2.381 1.00 98.50 109 GLY A N 1
ATOM 880 C CA . GLY A 1 109 ? -2.824 -2.833 -2.686 1.00 98.50 109 GLY A CA 1
ATOM 881 C C . GLY A 1 109 ? -1.676 -3.831 -2.706 1.00 98.50 109 GLY A C 1
ATOM 882 O O . GLY A 1 109 ? -1.858 -5.040 -2.581 1.00 98.50 109 GLY A O 1
ATOM 883 N N . VAL A 1 110 ? -0.473 -3.291 -2.908 1.00 98.75 110 VAL A N 1
ATOM 884 C CA . VAL A 1 110 ? 0.756 -4.058 -3.138 1.00 98.75 110 VAL A CA 1
ATOM 885 C C . VAL A 1 110 ? 1.520 -4.240 -1.820 1.00 98.75 110 VAL A C 1
ATOM 887 O O . VAL A 1 110 ? 2.013 -3.248 -1.274 1.00 98.75 110 VAL A O 1
ATOM 890 N N . PRO A 1 111 ? 1.648 -5.474 -1.301 1.00 98.50 111 PRO A N 1
ATOM 891 C CA . PRO A 1 111 ? 2.398 -5.728 -0.079 1.00 98.50 111 PRO A CA 1
ATOM 892 C C . PRO A 1 111 ? 3.914 -5.768 -0.305 1.00 98.50 111 PRO A C 1
ATOM 894 O O . PRO A 1 111 ? 4.402 -6.218 -1.343 1.00 98.50 111 PRO A O 1
ATOM 897 N N . TYR A 1 112 ? 4.669 -5.392 0.724 1.00 98.44 112 TYR A N 1
ATOM 898 C CA . TYR A 1 112 ? 6.112 -5.592 0.836 1.00 98.44 112 TYR A CA 1
ATOM 899 C C . TYR A 1 112 ? 6.500 -6.103 2.233 1.00 98.44 112 TYR A C 1
ATOM 901 O O . TYR A 1 112 ? 5.750 -5.960 3.201 1.00 98.44 112 TYR A O 1
ATOM 909 N N . PHE A 1 113 ? 7.695 -6.702 2.333 1.00 96.94 113 PHE A N 1
ATOM 910 C CA . PHE A 1 113 ? 8.120 -7.446 3.531 1.00 96.94 113 PHE A CA 1
ATOM 911 C C . PHE A 1 113 ? 9.511 -7.082 4.055 1.00 96.94 113 PHE A C 1
ATOM 913 O O . PHE A 1 113 ? 9.665 -6.845 5.246 1.00 96.94 113 PHE A O 1
ATOM 920 N N . TYR A 1 114 ? 10.532 -7.034 3.187 1.00 95.12 114 TYR A N 1
ATOM 921 C CA . TYR A 1 114 ? 11.950 -6.955 3.592 1.00 95.12 114 TYR A CA 1
ATOM 922 C C . TYR A 1 114 ? 12.290 -5.743 4.478 1.00 95.12 114 TYR A C 1
ATOM 924 O O . TYR A 1 114 ? 13.179 -5.816 5.318 1.00 95.12 114 TYR A O 1
ATOM 932 N N . THR A 1 115 ? 11.554 -4.647 4.325 1.00 95.75 115 THR A N 1
ATOM 933 C CA . THR A 1 115 ? 11.703 -3.411 5.107 1.00 95.75 115 THR A CA 1
ATOM 934 C C . THR A 1 115 ? 10.443 -3.067 5.902 1.00 95.75 115 THR A C 1
ATOM 936 O O . THR A 1 115 ? 10.305 -1.951 6.397 1.00 95.75 115 THR A O 1
ATOM 939 N N . CYS A 1 116 ? 9.492 -3.998 6.002 1.00 97.06 116 CYS A N 1
ATOM 940 C CA . CYS A 1 116 ? 8.265 -3.780 6.753 1.00 97.06 116 CYS A CA 1
ATOM 941 C C . CYS A 1 116 ? 8.551 -3.782 8.255 1.00 97.06 116 CYS A C 1
ATOM 943 O O . CYS A 1 116 ? 9.185 -4.702 8.772 1.00 97.06 116 CYS A O 1
ATOM 945 N N . ILE A 1 117 ? 8.038 -2.761 8.941 1.00 94.88 117 ILE A N 1
ATOM 946 C CA . ILE A 1 117 ? 8.102 -2.625 10.393 1.00 94.88 117 ILE A CA 1
ATOM 947 C C . ILE A 1 117 ? 6.674 -2.620 10.924 1.00 94.88 117 ILE A C 1
ATOM 949 O O . ILE A 1 117 ? 5.925 -1.664 10.715 1.00 94.88 117 ILE A O 1
ATOM 953 N N . ILE A 1 118 ? 6.325 -3.685 11.634 1.00 93.81 118 ILE A N 1
ATOM 954 C CA . ILE A 1 118 ? 5.093 -3.819 12.400 1.00 93.81 118 ILE A CA 1
ATOM 955 C C . ILE A 1 118 ? 5.447 -4.420 13.767 1.00 93.81 118 ILE A C 1
ATOM 957 O O . ILE A 1 118 ? 5.680 -5.623 13.883 1.00 93.81 118 ILE A O 1
ATOM 961 N N . PRO A 1 119 ? 5.542 -3.607 14.832 1.00 88.50 119 PRO A N 1
ATOM 962 C CA . PRO A 1 119 ? 5.754 -4.155 16.162 1.00 88.50 119 PRO A CA 1
ATOM 963 C C . PRO A 1 119 ? 4.546 -4.995 16.577 1.00 88.50 119 PRO A C 1
ATOM 965 O O . PRO A 1 119 ? 3.400 -4.678 16.231 1.00 88.50 119 PRO A O 1
ATOM 968 N N . LYS A 1 120 ? 4.802 -6.057 17.344 1.00 84.75 120 LYS A N 1
ATOM 969 C CA . LYS A 1 120 ? 3.747 -6.811 18.026 1.00 84.75 120 LYS A CA 1
ATOM 970 C C . LYS A 1 120 ? 3.005 -5.911 19.017 1.00 84.75 120 LYS A C 1
ATOM 972 O O . LYS A 1 120 ? 3.573 -4.964 19.554 1.00 84.75 120 LYS A O 1
ATOM 977 N N . SER A 1 121 ? 1.736 -6.230 19.262 1.00 77.62 121 SER A N 1
ATOM 978 C CA . SER A 1 121 ? 0.877 -5.495 20.200 1.00 77.62 121 SER A CA 1
ATOM 979 C C . SER A 1 121 ? 1.376 -5.550 21.647 1.00 77.62 121 SER A C 1
ATOM 981 O O . SER A 1 121 ? 1.136 -4.618 22.408 1.00 77.62 121 SER A O 1
ATOM 983 N N . GLU A 1 122 ? 2.084 -6.620 22.021 1.00 75.38 122 GLU A N 1
ATOM 984 C CA . GLU A 1 122 ? 2.723 -6.763 23.329 1.00 75.38 122 GLU A CA 1
ATOM 985 C C . GLU A 1 122 ? 4.252 -6.681 23.211 1.00 75.38 122 GLU A C 1
ATOM 987 O O . GLU A 1 122 ? 4.807 -7.128 22.198 1.00 75.38 122 GLU A O 1
ATOM 992 N N . PRO A 1 123 ? 4.952 -6.145 24.232 1.00 65.19 123 PRO A N 1
ATOM 993 C CA . PRO A 1 123 ? 6.409 -6.097 24.250 1.00 65.19 123 PRO A CA 1
ATOM 994 C C . PRO A 1 123 ? 6.998 -7.514 24.201 1.00 65.19 123 PRO A C 1
ATOM 996 O O . PRO A 1 123 ? 6.980 -8.249 25.185 1.00 65.19 123 PRO A O 1
ATOM 999 N N . ASP A 1 124 ? 7.536 -7.902 23.047 1.00 63.09 124 ASP A N 1
ATOM 1000 C CA . ASP A 1 124 ? 8.286 -9.147 22.887 1.00 63.09 124 ASP A CA 1
ATOM 1001 C C . ASP A 1 124 ? 9.764 -8.874 23.188 1.00 63.09 124 ASP A C 1
ATOM 1003 O O . ASP A 1 124 ? 10.395 -8.019 22.560 1.00 63.09 124 ASP A O 1
ATOM 1007 N N . ILE A 1 125 ? 10.320 -9.632 24.134 1.00 60.25 125 ILE A N 1
ATOM 1008 C CA . ILE A 1 125 ? 11.731 -9.591 24.550 1.00 60.25 125 ILE A CA 1
ATOM 1009 C C . ILE A 1 125 ? 12.660 -9.817 23.338 1.00 60.25 125 ILE A C 1
ATOM 1011 O O . ILE A 1 125 ? 13.788 -9.328 23.317 1.00 60.25 125 ILE A O 1
ATOM 1015 N N . ASN A 1 126 ? 12.162 -10.500 22.299 1.00 63.75 126 ASN A N 1
ATOM 1016 C CA . ASN A 1 126 ? 12.896 -10.823 21.078 1.00 63.75 126 ASN A CA 1
ATOM 1017 C C . ASN A 1 126 ? 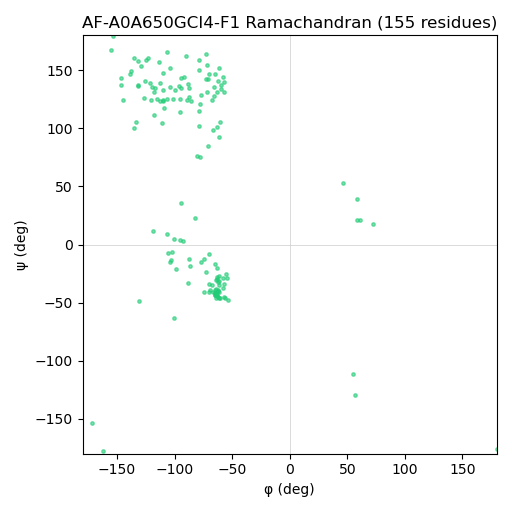12.690 -9.829 19.918 1.00 63.75 126 ASN A C 1
ATOM 1019 O O . ASN A 1 126 ? 13.218 -10.076 18.838 1.00 63.75 126 ASN A O 1
ATOM 1023 N N . GLN A 1 127 ? 11.947 -8.726 20.111 1.00 58.97 127 GLN A N 1
ATOM 1024 C CA . GLN A 1 127 ? 11.829 -7.618 19.143 1.00 58.97 127 GLN A CA 1
ATOM 1025 C C . GLN A 1 127 ? 11.580 -8.065 17.682 1.00 58.97 127 GLN A C 1
ATOM 1027 O O . GLN A 1 127 ? 12.279 -7.682 16.744 1.00 58.97 127 GLN A O 1
ATOM 1032 N N . ASN A 1 128 ? 10.557 -8.896 17.469 1.00 67.81 128 ASN A N 1
ATOM 1033 C CA . ASN A 1 128 ? 10.133 -9.284 16.124 1.00 67.81 128 ASN A CA 1
ATOM 1034 C C . ASN A 1 128 ? 9.297 -8.162 15.485 1.00 67.81 128 ASN A C 1
ATOM 1036 O O . ASN A 1 128 ? 8.122 -8.009 15.813 1.00 67.81 128 ASN A O 1
ATOM 1040 N N . PHE A 1 129 ? 9.913 -7.392 14.581 1.00 74.75 129 PHE A N 1
ATOM 1041 C CA . PHE A 1 129 ? 9.274 -6.276 13.861 1.00 74.75 129 PHE A CA 1
ATOM 1042 C C . PHE A 1 129 ? 8.866 -6.603 12.418 1.00 74.75 129 PHE A C 1
ATOM 1044 O O . PHE A 1 129 ? 8.257 -5.769 11.752 1.00 74.75 129 PHE A O 1
ATOM 1051 N N . GLY A 1 130 ? 9.233 -7.782 11.912 1.00 81.75 130 GLY A N 1
ATOM 1052 C CA . GLY A 1 130 ? 8.926 -8.183 10.542 1.00 81.75 130 GLY A CA 1
ATOM 1053 C C . GLY A 1 130 ? 7.445 -8.513 10.357 1.00 81.75 130 GLY A C 1
ATOM 1054 O O . GLY A 1 130 ? 6.824 -9.133 11.218 1.00 81.75 130 GLY A O 1
ATOM 1055 N N . GLY A 1 131 ? 6.890 -8.144 9.205 1.00 93.94 131 GLY A N 1
ATOM 1056 C CA . GLY A 1 131 ? 5.505 -8.446 8.855 1.00 93.94 131 GLY A CA 1
ATOM 1057 C C . GLY A 1 131 ? 5.170 -8.090 7.412 1.00 93.94 131 GLY A C 1
ATOM 1058 O O . GLY A 1 131 ? 6.055 -8.079 6.556 1.00 93.94 131 GLY A O 1
ATOM 1059 N N . CYS A 1 132 ? 3.894 -7.807 7.154 1.00 97.69 132 CYS A N 1
ATOM 1060 C CA . CYS A 1 132 ? 3.384 -7.388 5.853 1.00 97.69 132 CYS A CA 1
ATOM 1061 C C . CYS A 1 132 ? 2.965 -5.915 5.908 1.00 97.69 132 CYS A C 1
ATOM 1063 O O . CYS A 1 132 ? 2.137 -5.531 6.737 1.00 97.69 132 CYS A O 1
ATOM 1065 N N . CYS A 1 133 ? 3.538 -5.093 5.031 1.00 98.62 133 CYS A N 1
ATOM 1066 C CA . CYS A 1 133 ? 3.252 -3.664 4.954 1.00 98.62 133 CYS A CA 1
ATOM 1067 C C . CYS A 1 133 ? 2.817 -3.271 3.542 1.00 98.62 133 CYS A C 1
ATOM 1069 O O . CYS A 1 133 ? 3.142 -3.953 2.576 1.00 98.62 133 CYS A O 1
ATOM 1071 N N . MET A 1 134 ? 2.119 -2.148 3.421 1.00 98.75 134 MET A N 1
ATOM 1072 C CA . MET A 1 134 ? 1.763 -1.496 2.160 1.00 98.75 134 MET A CA 1
ATOM 1073 C C . MET A 1 134 ? 1.565 0.012 2.384 1.00 98.75 134 MET A C 1
ATOM 1075 O O . MET A 1 134 ? 1.696 0.496 3.508 1.00 98.75 134 MET A O 1
ATOM 1079 N N . TYR A 1 135 ? 1.240 0.749 1.322 1.00 98.81 135 TYR A N 1
ATOM 1080 C CA . TYR A 1 135 ? 0.899 2.172 1.381 1.00 98.81 135 TYR A CA 1
ATOM 1081 C C . TYR A 1 135 ? -0.508 2.409 0.824 1.00 98.81 135 TYR A C 1
ATOM 1083 O O . TYR A 1 135 ? -0.871 1.834 -0.205 1.00 98.81 135 TYR A O 1
ATOM 1091 N N . GLY A 1 136 ? -1.285 3.279 1.474 1.00 98.62 136 GLY A N 1
ATOM 1092 C CA . GLY A 1 136 ? -2.621 3.681 1.024 1.00 98.62 136 GLY A CA 1
ATOM 1093 C C . GLY A 1 136 ? -3.595 2.509 0.831 1.00 98.62 136 GLY A C 1
ATOM 1094 O O . GLY A 1 136 ? -3.784 1.687 1.727 1.00 98.62 136 GLY A O 1
ATOM 1095 N N . GLY A 1 137 ? -4.247 2.457 -0.336 1.00 98.38 137 GLY A N 1
ATOM 1096 C CA . GLY A 1 137 ? -5.108 1.336 -0.737 1.00 98.38 137 GLY A CA 1
ATOM 1097 C C . GLY A 1 137 ? -6.447 1.237 -0.004 1.00 98.38 137 GLY A C 1
ATOM 1098 O O . GLY A 1 137 ? -7.051 0.170 -0.016 1.00 98.38 137 GLY A O 1
ATOM 1099 N N . LEU A 1 138 ? -6.902 2.314 0.645 1.00 98.62 138 LEU A N 1
ATOM 1100 C CA . LEU A 1 138 ? -8.138 2.348 1.429 1.00 98.62 138 LEU A CA 1
ATOM 1101 C C . LEU A 1 138 ? -9.253 3.075 0.679 1.00 98.62 138 LEU A C 1
ATOM 1103 O O . LEU A 1 138 ? -9.048 4.169 0.156 1.00 98.62 138 LEU A O 1
ATOM 1107 N N . THR A 1 139 ? -10.450 2.497 0.689 1.00 98.06 139 THR A N 1
ATOM 1108 C CA . THR A 1 139 ? -11.683 3.154 0.230 1.00 98.06 139 THR A CA 1
ATOM 1109 C C . THR A 1 139 ? -12.824 2.839 1.191 1.00 98.06 139 THR A C 1
ATOM 1111 O O . THR A 1 139 ? -12.833 1.780 1.814 1.00 98.06 139 THR A O 1
ATOM 1114 N N . PHE A 1 140 ? -13.792 3.745 1.359 1.00 98.06 140 PHE A N 1
ATOM 1115 C CA . PHE A 1 140 ? -14.949 3.450 2.209 1.00 98.06 140 PHE A CA 1
ATOM 1116 C C . PHE A 1 140 ? -15.752 2.286 1.632 1.00 98.06 140 PHE A C 1
ATOM 1118 O O . PHE A 1 140 ? -16.095 2.277 0.448 1.00 98.06 140 PHE A O 1
ATOM 1125 N N . ASN A 1 141 ? -16.070 1.312 2.485 1.00 95.25 141 ASN A N 1
ATOM 1126 C CA . ASN A 1 141 ? -16.915 0.195 2.092 1.00 95.25 141 ASN A CA 1
ATOM 1127 C C . ASN A 1 141 ? -18.326 0.721 1.778 1.00 95.25 141 ASN A C 1
ATOM 1129 O O . ASN A 1 141 ? -18.920 1.440 2.581 1.00 95.25 141 ASN A O 1
ATOM 1133 N N . SER A 1 142 ? -18.853 0.372 0.606 1.00 92.62 142 SER A N 1
ATOM 1134 C CA . SER A 1 142 ? -20.160 0.829 0.126 1.00 92.62 142 SER A CA 1
ATOM 1135 C C . SER A 1 142 ? -20.830 -0.257 -0.708 1.00 92.62 142 SER A C 1
ATOM 1137 O O . SER A 1 142 ? -20.165 -0.944 -1.484 1.00 92.62 142 SER A O 1
ATOM 1139 N N . SER A 1 143 ? -22.156 -0.371 -0.594 1.00 80.75 143 SER A N 1
ATOM 1140 C CA . SER A 1 143 ? -22.985 -1.214 -1.466 1.00 80.75 143 SER A CA 1
ATOM 1141 C C . SER A 1 143 ? -23.087 -0.676 -2.900 1.00 80.75 143 SER A C 1
ATOM 1143 O O . SER A 1 143 ? -23.603 -1.346 -3.780 1.00 80.75 143 SER A O 1
ATOM 1145 N N . GLU A 1 144 ? -22.589 0.530 -3.182 1.00 78.44 144 GLU A N 1
ATOM 1146 C CA . GLU A 1 144 ? -22.574 1.079 -4.548 1.00 78.44 144 GLU A CA 1
ATOM 1147 C C . GLU A 1 144 ? -21.505 0.429 -5.450 1.00 78.44 144 GLU A C 1
ATOM 1149 O O . GLU A 1 144 ? -21.544 0.581 -6.673 1.00 78.44 144 GLU A O 1
ATOM 1154 N N . ASN A 1 145 ? -20.572 -0.334 -4.870 1.00 74.31 145 ASN A N 1
ATOM 1155 C CA . ASN A 1 145 ? -19.464 -0.992 -5.571 1.00 74.31 145 ASN A CA 1
ATOM 1156 C C . ASN A 1 145 ? -19.782 -2.448 -5.973 1.00 74.31 145 ASN A C 1
ATOM 1158 O O . ASN A 1 145 ? -18.913 -3.314 -5.920 1.00 74.31 145 ASN A O 1
ATOM 1162 N N . GLU A 1 146 ? -21.029 -2.736 -6.352 1.00 76.31 146 GLU A N 1
ATOM 1163 C CA . GLU A 1 146 ? 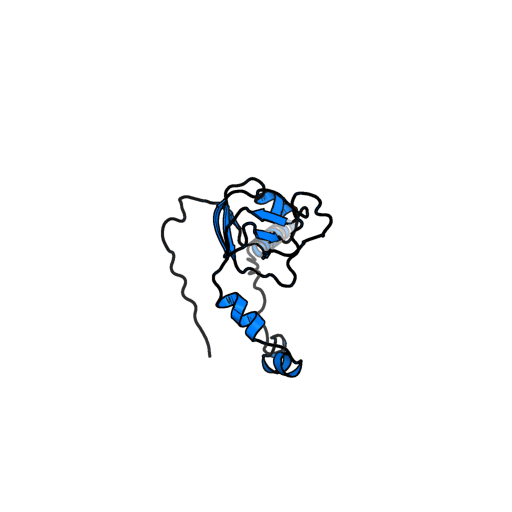-21.497 -4.106 -6.634 1.00 76.31 146 GLU A CA 1
ATOM 1164 C C . GLU A 1 146 ? -21.262 -4.585 -8.073 1.00 76.31 146 GLU A C 1
ATOM 1166 O 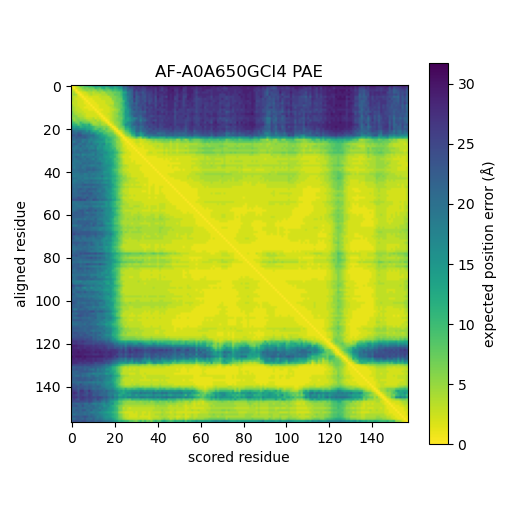O . GLU A 1 146 ? -21.323 -5.785 -8.337 1.00 76.31 146 GLU A O 1
ATOM 1171 N N . ARG A 1 147 ? -21.027 -3.671 -9.024 1.00 85.12 147 ARG A N 1
ATOM 1172 C CA . ARG A 1 147 ? -20.838 -4.016 -10.441 1.00 85.12 147 ARG A CA 1
ATOM 1173 C C . ARG A 1 147 ? -19.472 -3.586 -10.940 1.00 85.12 147 ARG A C 1
ATOM 1175 O O . ARG A 1 147 ? -19.062 -2.443 -10.728 1.00 85.12 147 ARG A O 1
ATOM 1182 N N . ASP A 1 148 ? -18.839 -4.484 -11.684 1.00 91.62 148 ASP A N 1
ATOM 1183 C CA . ASP A 1 148 ? -17.564 -4.219 -12.333 1.00 91.62 148 ASP A CA 1
ATOM 1184 C C . ASP A 1 148 ? -17.673 -3.039 -13.302 1.00 91.62 148 ASP A C 1
ATOM 1186 O O . ASP A 1 148 ? -18.627 -2.908 -14.077 1.00 91.62 148 ASP A O 1
ATOM 1190 N N . LYS A 1 149 ? -16.657 -2.176 -13.264 1.00 92.75 149 LYS A N 1
ATOM 1191 C CA . LYS A 1 149 ? -16.478 -1.071 -14.207 1.00 92.75 149 LYS A CA 1
ATOM 1192 C C . LYS A 1 149 ? -15.287 -1.384 -15.100 1.00 92.75 149 LYS A C 1
ATOM 1194 O O . LYS A 1 149 ? -14.226 -1.763 -14.611 1.00 92.75 149 LYS A O 1
ATOM 1199 N N . LEU A 1 150 ? -15.454 -1.205 -16.407 1.00 95.38 150 LEU A N 1
ATOM 1200 C CA . LEU A 1 150 ? -14.396 -1.472 -17.375 1.00 95.38 150 LEU A CA 1
ATOM 1201 C C . LEU A 1 150 ? -13.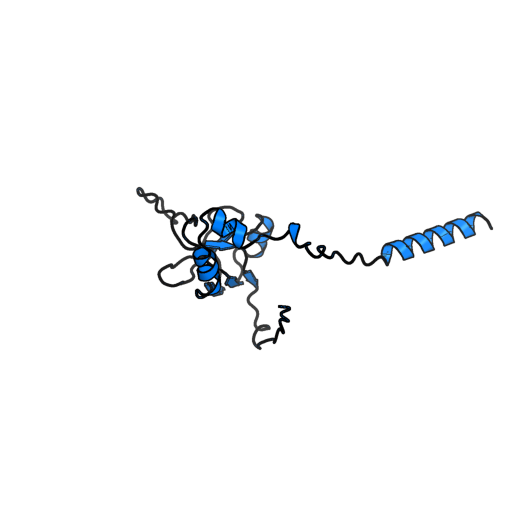507 -0.238 -17.551 1.00 95.38 150 LEU A C 1
ATOM 1203 O O . LEU A 1 150 ? -13.994 0.849 -17.857 1.00 95.38 150 LEU A O 1
ATOM 1207 N N . ILE A 1 151 ? -12.200 -0.431 -17.396 1.00 95.62 151 ILE A N 1
ATOM 1208 C CA . ILE A 1 151 ? -11.174 0.581 -17.658 1.00 95.62 151 ILE A CA 1
ATOM 1209 C C . ILE A 1 151 ? -10.323 0.080 -18.828 1.00 95.62 151 ILE A C 1
ATOM 1211 O O . ILE A 1 151 ? -9.804 -1.032 -18.788 1.00 95.62 151 ILE A O 1
ATOM 1215 N N . THR A 1 152 ? -10.194 0.890 -19.883 1.00 97.19 152 THR A N 1
ATOM 1216 C CA . THR A 1 152 ? -9.342 0.571 -21.041 1.00 97.19 152 THR A CA 1
ATOM 1217 C C . THR A 1 152 ? -7.980 1.232 -20.873 1.00 97.19 152 THR A C 1
ATOM 1219 O O . THR A 1 152 ? -7.910 2.449 -20.714 1.00 97.19 152 THR A O 1
ATOM 1222 N N . VAL A 1 153 ? -6.905 0.447 -20.947 1.00 96.69 153 VAL A N 1
ATOM 1223 C CA . VAL A 1 153 ? -5.521 0.936 -20.874 1.00 96.69 153 VAL A CA 1
ATOM 1224 C C . VAL A 1 153 ? -4.880 0.799 -22.254 1.00 96.69 153 VAL A C 1
ATOM 1226 O O . VAL A 1 153 ? -4.767 -0.308 -22.774 1.00 96.69 153 VAL A O 1
ATOM 1229 N N . GLN A 1 154 ? -4.490 1.923 -22.858 1.00 97.50 154 GLN A N 1
ATOM 1230 C CA . GLN A 1 154 ? -3.795 1.957 -24.149 1.00 97.50 154 GLN A CA 1
ATOM 1231 C C . GLN A 1 154 ? -2.283 1.856 -23.932 1.00 97.50 154 GLN A C 1
ATOM 1233 O O . GLN A 1 154 ? -1.748 2.502 -23.032 1.00 97.50 154 GLN A O 1
ATOM 1238 N N . VAL A 1 155 ? -1.596 1.069 -24.760 1.00 96.62 155 VAL A N 1
ATOM 1239 C CA . VAL A 1 155 ? -0.143 0.864 -24.674 1.00 96.62 155 VAL A CA 1
ATOM 1240 C C . VAL A 1 155 ? 0.506 1.307 -25.981 1.00 96.62 155 VAL A C 1
ATOM 1242 O O . VAL A 1 155 ? 0.157 0.803 -27.047 1.00 96.62 155 VAL A O 1
ATOM 1245 N N . THR A 1 156 ? 1.468 2.222 -25.883 1.00 96.56 156 THR A N 1
ATOM 1246 C CA . THR A 1 156 ? 2.343 2.627 -26.991 1.00 96.56 156 THR A CA 1
ATOM 1247 C C . THR A 1 156 ? 3.684 1.920 -26.817 1.00 96.56 156 THR A C 1
ATOM 1249 O O . THR A 1 156 ? 4.276 2.011 -25.740 1.00 96.56 156 THR A O 1
ATOM 1252 N N . ILE A 1 157 ? 4.136 1.195 -27.844 1.00 78.12 157 ILE A N 1
ATOM 1253 C CA . ILE A 1 157 ? 5.392 0.422 -27.857 1.00 78.12 157 ILE A CA 1
ATOM 1254 C C . ILE A 1 157 ? 6.337 1.020 -28.892 1.00 78.12 157 ILE A C 1
ATOM 1256 O O . ILE A 1 157 ? 5.844 1.332 -30.001 1.00 78.12 157 ILE A O 1
#

Radius of gyration: 23.98 Å; Cα contacts (8 Å, |Δi|>4): 199; chains: 1; bounding box: 47×75×52 Å

=== Feature glossary ===
A reading guide for the features in this record.

Start from the sequence.

  · Sequence gives the chain of amino acids in standard one-letter code (A=alanine, C=cysteine, …, Y=tyrosine), read N→C. It is the only feature that is directly encoded by the gene; all structural features are derived from the folded form of this sequence.

Fold it, and you get atomic coordinates and the backbone conformation that goes with them.

  · The mmCIF table is the protein's shape written out atom by atom. For each backbone N, Cα, C, and carbonyl O, it records an (x, y, z) coordinate triple in Å plus the residue type, chain letter, and residue number.

  · Backbone dihedral angles. Every residue except chain termini has a φ (preceding-C → N → Cα → C) and a ψ (N → Cα → C → next-N). They are reported in degrees following the IUPAC sign convention. Secondary structure is essentially a statement about which (φ, ψ) basin each residue occupies.

  · DSSP 8-state secondary structure assigns each residue one of H (α-helix), G (3₁₀-helix), I (π-helix), E (extended β-strand), B (isolated β-bridge), T (hydrogen-bonded turn), S (bend), or '-' (coil). The assignment is computed from backbone hydrogen-bond geometry via the Kabsch–Sander algorithm.

  · P-SEA three-state annotation labels each residue as helix, strand, or coil based purely on the geometry of the Cα trace. It serves as a fallback when the full backbone (and thus DSSP) is unavailable.

Summarize the fold with a handful of shape descriptors and a per-residue structural alphabet.

  · Radius of gyration (Rg) is the root-mean-square distance of Cα atoms from their centroid — a single number for overall size and compactness. A globular domain of N residues has Rg ≈ 2.2·N^0.38 Å; an extended or disordered chain has a much larger Rg. The Cα contact count is the number of residue pairs whose Cα atoms are within 8 Å and are more than four positions apart in sequence — a standard proxy for tertiary packing density. The bounding box is the smallest axis-aligned box enclosing all Cα atoms.

  · Foldseek's 3Di representation compresses backbone geometry into a per-residue letter drawn from a learned twenty-state alphabet. It captures the tertiary interaction pattern around each residue — which residues are packed against it in space, regardless of where they are in sequence.

  · Accessible surface area quantifies burial. A residue with SASA near zero is packed into the 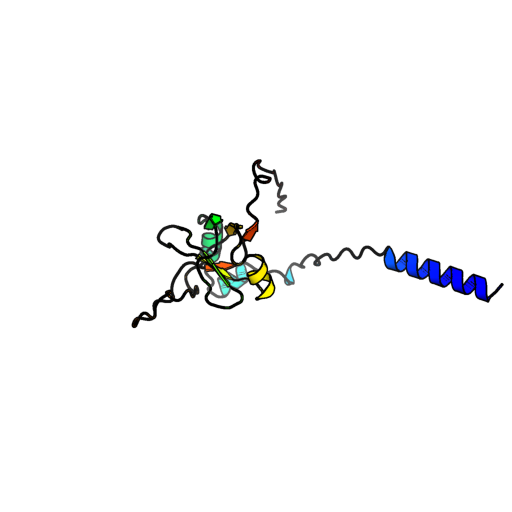hydrophobic core; one with SASA >100 Å² sits on the surface. Computed here via the Shrake–Rupley numerical algorithm with a 1.4 Å probe.

Ask how reliable the model is.

  · For AlphaFold models, the B-factor field carries pLDDT — the model's own estimate of local accuracy on a 0–100 scale. Regions with pLDDT<50 should be treated as essentially unmodeled; they often correspond to intrinsically disordered segments.

  · For experimental (PDB) structures, the B-factor (temperature factor) quantifies the positional spread of each atom in the crystal — a combination of thermal vibration and static disorder — in units of Å². High B-factors mark flexible loops or poorly resolved regions; low B-factors mark the rigid, well-ordered core.

  · PAE(i, j) answers: if I align the predicted and true structures on residue i, how far off (in Å) do I expect residue j to be? A block-diagonal PAE matrix with low values on the blocks and high values off-diagonal is the signature of a multi-domain protein with confidently predicted domains but uncertain inter-domain orientation.

Place it in context: what it resembles, what it is annotated as, and how it looks.

  · Structural nearest neighbors (via Foldseek easy-search vs the PDB). Reported per hit: target PDB id, E-value, and alignment TM-score. A TM-score above ~0.5 is the conventional threshold for 'same fold'.

  · Functional annotations link the protein to curated databases. InterPro entries identify conserved domains and families by matching the sequence against member-database signatures (Pfam, PROSITE, CDD, …). Gene Ontology (GO) terms describe molecular function, biological process, and cellular component in a controlled vocabulary. CATH places the structure in a hierarchical fold classification (Class/Architecture/Topology/Homologous-superfamily). The organism is the source species.

  · Plot images: a contact map (which residues are close in 3D, as an N×N binary image), a Ramachandran scatter (backbone torsion angles, revealing secondary-structure composition at a glance), and — for AlphaFold structures — a PAE heatmap (pairwise prediction confidence).

  · Structure images are PyMOL renders from six orthogonal camera directions. Cartoon representation draws helices as coils and strands as arrows; sticks shows the backbone as bonds; surface shows the solvent-excluded envelope. Rainbow coloring maps sequence position to hue (blue→red, N→C); chain coloring assigns a distinct color per polypeptide.